Protein AF-A0A1Y5KAC8-F1 (afdb_monomer)

Radius of gyration: 11.36 Å; Cα contacts (8 Å, |Δi|>4): 125; chains: 1; bounding box: 33×23×25 Å

Nearest PDB structures (foldseek):
  1sgo-assembly1_A  TM=5.205E-01  e=1.837E-01  Homo sapiens
  6fdm-assembly2_C  TM=4.940E-01  e=3.565E-01  Homo sapiens
  6fdn-assembly1_A  TM=5.506E-01  e=8.802E-01  Homo sapien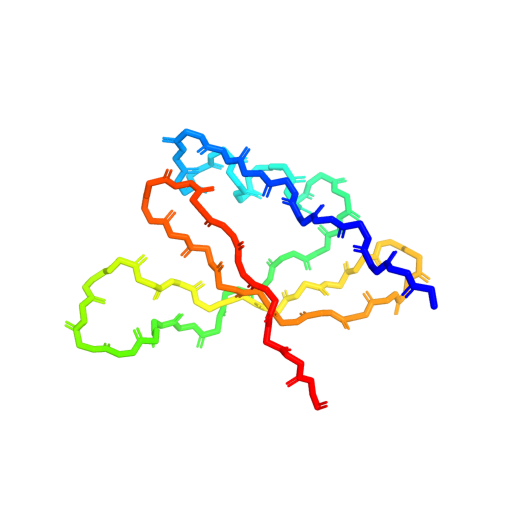s
  7vbt-assembly1_B  TM=5.171E-01  e=7.346E-01  Homo sapiens
  6zxf-assembly1_z  TM=4.470E-01  e=5.435E-01  Homo sapiens

Sequence (65 aa):
MKKKPLPQFSSLNESVEFYSQYGKLEYQGRLGLRAEEYLYKYDVIDGRRMTLVLYEDGRVREIPK

Secondary structure (DSSP, 8-state):
-PPPPPP--SSHHHHHHHHHHHEEEEEEEE-SSSTTEEEEEEEETTS-EEEEEEETTS-EEEE--

Mean predicted aligned error: 4.62 Å

Structure (mmCIF, N/CA/C/O backbone):
data_AF-A0A1Y5KAC8-F1
#
_entry.id   AF-A0A1Y5KAC8-F1
#
loop_
_atom_site.group_PDB
_atom_site.id
_atom_site.type_symbol
_atom_site.label_atom_id
_atom_site.label_alt_id
_atom_site.label_comp_id
_atom_site.label_asym_id
_atom_site.label_entity_id
_atom_site.label_seq_id
_atom_site.pdbx_PDB_ins_code
_atom_site.Cartn_x
_atom_site.Cartn_y
_atom_site.Cartn_z
_atom_site.occupancy
_atom_site.B_iso_or_equiv
_atom_site.auth_seq_id
_atom_site.auth_comp_id
_atom_site.auth_asym_id
_atom_site.auth_atom_id
_atom_site.pdbx_PDB_model_num
ATOM 1 N N . MET A 1 1 ? -22.554 -11.981 -1.195 1.00 45.84 1 MET A N 1
ATOM 2 C CA . MET A 1 1 ? -22.354 -10.530 -1.429 1.00 45.84 1 MET A CA 1
ATOM 3 C C . MET A 1 1 ? -21.173 -10.362 -2.375 1.00 45.84 1 MET A C 1
ATOM 5 O O . MET A 1 1 ? -20.130 -10.940 -2.098 1.00 45.84 1 MET A O 1
ATOM 9 N N . LYS A 1 2 ? -21.317 -9.648 -3.500 1.00 50.28 2 LYS A N 1
ATOM 10 C CA . LYS A 1 2 ? -20.166 -9.338 -4.368 1.00 50.28 2 LYS A CA 1
ATOM 11 C C . LYS A 1 2 ? -19.246 -8.381 -3.599 1.00 50.28 2 LYS A C 1
ATOM 13 O O . LYS A 1 2 ? -19.697 -7.298 -3.228 1.00 50.28 2 LYS A O 1
ATOM 18 N N . LYS A 1 3 ? -18.003 -8.784 -3.303 1.00 65.00 3 LYS A N 1
ATOM 19 C CA . LYS A 1 3 ? -16.993 -7.863 -2.754 1.00 65.00 3 LYS A CA 1
ATOM 20 C C . LYS A 1 3 ? -16.817 -6.721 -3.763 1.00 65.00 3 LYS A C 1
ATOM 22 O O . LYS A 1 3 ? -16.714 -6.985 -4.961 1.00 65.00 3 LYS A O 1
ATOM 27 N N . LYS A 1 4 ? -16.841 -5.467 -3.299 1.00 75.19 4 LYS A N 1
ATOM 28 C CA . LYS A 1 4 ? -16.507 -4.329 -4.166 1.00 75.19 4 LYS A CA 1
ATOM 29 C C . LYS A 1 4 ? -15.064 -4.515 -4.660 1.00 75.19 4 LYS A C 1
ATOM 31 O O . LYS A 1 4 ? -14.235 -4.952 -3.860 1.00 75.19 4 LYS A O 1
ATOM 36 N N . PRO A 1 5 ? -14.771 -4.234 -5.941 1.00 83.88 5 PRO A N 1
ATOM 37 C CA . PRO A 1 5 ? -13.402 -4.287 -6.434 1.00 83.88 5 PRO A CA 1
ATOM 38 C C . PRO A 1 5 ? -12.533 -3.292 -5.659 1.00 83.88 5 PRO A C 1
ATOM 40 O O . PRO A 1 5 ? -13.019 -2.245 -5.224 1.00 83.88 5 PRO A O 1
ATOM 43 N N . LEU A 1 6 ? -11.261 -3.637 -5.469 1.00 89.88 6 LEU A N 1
ATOM 44 C CA . LEU A 1 6 ? -10.296 -2.734 -4.850 1.00 89.88 6 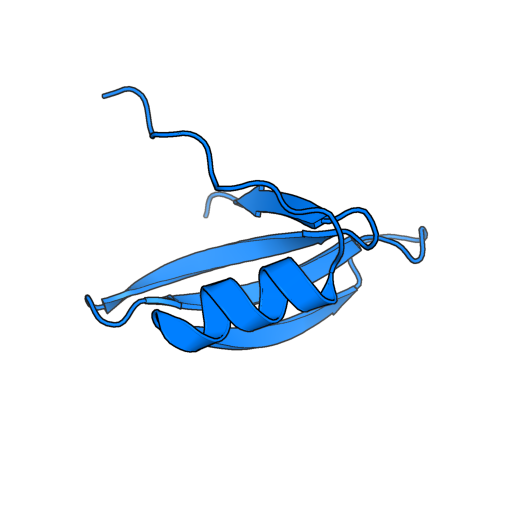LEU A CA 1
ATOM 45 C C . LEU A 1 6 ? -10.022 -1.553 -5.789 1.00 89.88 6 LEU A C 1
ATOM 47 O O . LEU A 1 6 ? -9.974 -1.765 -7.007 1.00 89.88 6 LEU A O 1
ATOM 51 N N . PRO A 1 7 ? -9.808 -0.342 -5.248 1.00 92.31 7 PRO A N 1
ATOM 52 C CA . PRO A 1 7 ? -9.308 0.784 -6.025 1.00 92.31 7 PRO A CA 1
ATOM 53 C C . PRO A 1 7 ? -8.067 0.399 -6.835 1.00 92.31 7 PRO A C 1
ATOM 55 O O . PRO A 1 7 ? -7.252 -0.407 -6.387 1.00 92.31 7 PRO A O 1
ATOM 58 N N . GLN A 1 8 ? -7.957 0.960 -8.033 1.00 94.75 8 GLN A N 1
ATOM 59 C CA . GLN A 1 8 ? -6.779 0.857 -8.889 1.00 94.75 8 GLN A CA 1
ATOM 60 C C . GLN A 1 8 ? -6.233 2.269 -9.093 1.00 94.75 8 GLN A C 1
ATOM 62 O O . GLN A 1 8 ? -7.006 3.231 -9.068 1.00 94.75 8 GLN A O 1
ATOM 67 N N . PHE A 1 9 ? -4.926 2.376 -9.285 1.00 96.31 9 PHE A N 1
ATOM 68 C CA . PHE A 1 9 ? -4.192 3.636 -9.297 1.00 96.31 9 PHE A CA 1
ATOM 69 C C . PHE A 1 9 ? -3.303 3.731 -10.536 1.00 96.31 9 PHE A C 1
ATOM 71 O O . PHE A 1 9 ? -3.232 2.791 -11.327 1.00 96.31 9 PHE A O 1
ATOM 78 N N . SER A 1 10 ? -2.619 4.861 -10.692 1.00 96.25 10 SER A N 1
ATOM 79 C CA . SER A 1 10 ? -1.697 5.112 -11.806 1.00 96.25 10 SER A CA 1
ATOM 80 C C . SER A 1 10 ? -0.257 4.707 -11.485 1.00 96.25 10 SER A C 1
ATOM 82 O O . SER A 1 10 ? 0.583 4.663 -12.381 1.00 96.25 10 SER A O 1
ATOM 84 N N . SER A 1 11 ? 0.059 4.478 -10.205 1.00 96.31 11 SER A N 1
ATOM 85 C CA . SER A 1 11 ? 1.394 4.076 -9.758 1.00 96.31 11 SER A CA 1
ATOM 86 C C . SER A 1 11 ? 1.381 3.370 -8.401 1.00 96.31 11 SER A C 1
ATOM 88 O O . SER A 1 11 ? 0.442 3.523 -7.610 1.00 96.31 11 SER A O 1
ATOM 90 N N . LEU A 1 12 ? 2.470 2.658 -8.094 1.00 94.88 12 LEU A N 1
ATOM 91 C CA . LEU A 1 12 ? 2.715 2.104 -6.758 1.00 94.88 12 LEU A CA 1
ATOM 92 C C . LEU A 1 12 ? 2.622 3.179 -5.668 1.00 94.88 12 LEU A C 1
ATOM 94 O O . LEU A 1 12 ? 1.941 2.961 -4.669 1.00 94.88 12 LEU A O 1
ATOM 98 N N . ASN A 1 13 ? 3.256 4.340 -5.865 1.00 96.31 13 ASN A N 1
ATOM 99 C CA . ASN A 1 13 ? 3.270 5.412 -4.864 1.00 96.31 13 ASN A CA 1
ATOM 100 C C . ASN A 1 13 ? 1.858 5.891 -4.524 1.00 96.31 13 ASN A C 1
ATOM 102 O O . ASN A 1 13 ? 1.518 5.982 -3.349 1.00 96.31 13 ASN A O 1
ATOM 106 N N . GLU A 1 14 ? 1.018 6.107 -5.536 1.00 97.12 14 GLU A N 1
ATOM 107 C C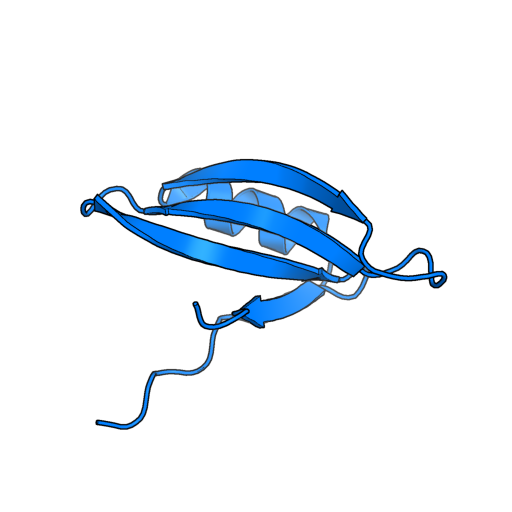A . GLU A 1 14 ? -0.370 6.534 -5.336 1.00 97.12 14 GLU A CA 1
ATOM 108 C C . GLU A 1 14 ? -1.168 5.490 -4.534 1.00 97.12 14 GLU A C 1
ATOM 110 O O . GLU A 1 14 ? -1.891 5.831 -3.596 1.00 97.12 14 GLU A O 1
ATOM 115 N N . SER A 1 15 ? -0.976 4.201 -4.836 1.00 95.69 15 SER A N 1
ATOM 116 C CA . SER A 1 15 ? -1.627 3.123 -4.083 1.00 95.69 15 SER A CA 1
ATOM 117 C C . SER A 1 15 ? -1.154 3.055 -2.623 1.00 95.69 15 SER A C 1
ATOM 119 O O . 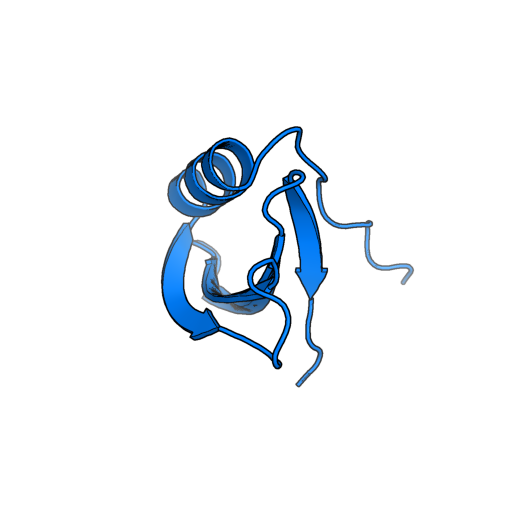SER A 1 15 ? -1.968 2.889 -1.711 1.00 95.69 15 SER A O 1
ATOM 121 N N . VAL A 1 16 ? 0.149 3.236 -2.377 1.00 95.75 16 VAL A N 1
ATOM 122 C CA . VAL A 1 16 ? 0.743 3.237 -1.032 1.00 95.75 16 VAL A CA 1
ATOM 123 C C . VAL A 1 16 ? 0.251 4.433 -0.222 1.00 95.75 16 VAL A C 1
ATOM 125 O O . VAL A 1 16 ? -0.146 4.256 0.933 1.00 95.75 16 VAL A O 1
ATOM 128 N N . GLU A 1 17 ? 0.242 5.628 -0.816 1.00 96.06 17 GLU A N 1
ATOM 129 C CA . GLU A 1 17 ? -0.272 6.848 -0.190 1.00 96.06 17 GLU A CA 1
ATOM 130 C C . GLU A 1 17 ? -1.741 6.686 0.197 1.00 96.06 17 GLU A C 1
ATOM 132 O O . GLU A 1 17 ? -2.090 6.922 1.356 1.00 96.06 17 GLU A O 1
ATOM 137 N N . PHE A 1 18 ? -2.581 6.199 -0.722 1.00 95.00 18 PHE A N 1
ATOM 138 C CA . PHE A 1 18 ? -3.993 5.955 -0.445 1.00 95.00 18 PHE A CA 1
ATOM 139 C C . PHE A 1 18 ? -4.177 5.005 0.743 1.00 95.00 18 PHE A C 1
ATOM 141 O O . PHE A 1 18 ? -4.829 5.360 1.723 1.00 95.00 18 PHE A O 1
ATOM 148 N N . TYR A 1 19 ? -3.590 3.805 0.714 1.00 93.88 19 TYR A N 1
ATOM 149 C CA . TYR A 1 19 ? -3.815 2.837 1.794 1.00 93.88 19 TYR A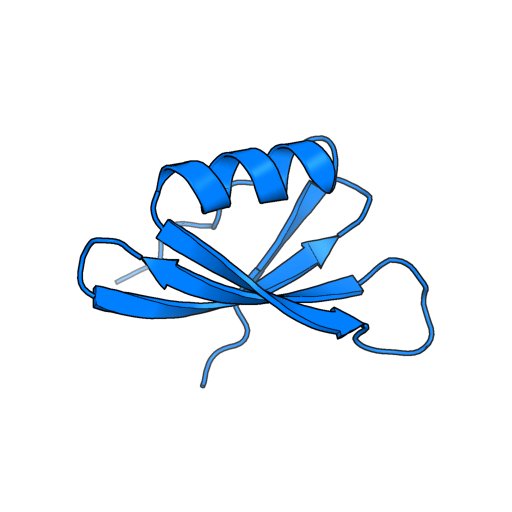 CA 1
ATOM 150 C C . TYR A 1 19 ? -3.232 3.289 3.136 1.00 93.88 19 TYR A C 1
ATOM 152 O O . TYR A 1 19 ? -3.831 3.004 4.175 1.00 93.88 19 TYR A O 1
ATOM 160 N N . SER A 1 20 ? -2.128 4.040 3.125 1.00 93.69 20 SER A N 1
ATOM 161 C CA . SER A 1 20 ? -1.519 4.592 4.343 1.00 93.69 20 SER A CA 1
ATOM 162 C C . SER A 1 20 ? -2.374 5.677 5.010 1.00 93.69 20 SER A C 1
ATOM 164 O O . SER A 1 20 ? -2.229 5.911 6.207 1.00 93.69 20 SER A O 1
ATOM 166 N N . GLN A 1 21 ? -3.290 6.324 4.277 1.00 93.38 21 GLN A N 1
ATOM 167 C CA . GLN A 1 21 ? -4.244 7.282 4.855 1.00 93.38 21 GLN A CA 1
ATOM 168 C C . GLN A 1 21 ? -5.369 6.597 5.644 1.00 93.38 21 GLN A C 1
ATOM 170 O O . GLN A 1 21 ? -5.851 7.144 6.634 1.00 93.38 21 GLN A O 1
ATOM 175 N N . TYR A 1 22 ? -5.796 5.403 5.219 1.00 90.19 22 TYR A N 1
ATOM 176 C CA . TYR A 1 22 ? -6.967 4.709 5.782 1.00 90.19 22 TYR A CA 1
ATOM 177 C C . TYR A 1 22 ? -6.609 3.528 6.697 1.00 90.19 22 TYR A C 1
ATOM 179 O O . TYR A 1 22 ? -7.491 2.816 7.187 1.00 90.19 22 TYR A O 1
ATOM 187 N N . GLY A 1 23 ? -5.320 3.281 6.919 1.00 91.88 23 GLY A N 1
ATOM 188 C CA . GLY A 1 23 ? -4.837 2.220 7.793 1.00 91.88 23 GLY A CA 1
ATOM 189 C C . GLY A 1 23 ? -3.317 2.137 7.830 1.00 91.88 23 GLY A C 1
ATOM 190 O O . GLY A 1 23 ? -2.610 2.974 7.277 1.00 91.88 23 GLY A O 1
ATOM 191 N N . LYS A 1 24 ? -2.805 1.103 8.492 1.00 94.56 24 LYS A N 1
ATOM 192 C CA . LYS A 1 24 ? -1.373 0.821 8.559 1.00 94.56 24 LYS A CA 1
ATOM 193 C C . LYS A 1 24 ? -0.996 -0.148 7.445 1.00 94.56 24 LYS A C 1
ATOM 195 O O . LYS A 1 24 ? -1.445 -1.293 7.439 1.00 94.56 24 LYS A O 1
ATOM 200 N N . LEU A 1 25 ? -0.142 0.303 6.533 1.00 95.06 25 LEU A N 1
ATOM 201 C CA . LEU A 1 25 ? 0.421 -0.514 5.465 1.00 95.06 25 LEU A CA 1
ATOM 202 C C . LEU A 1 25 ? 1.851 -0.941 5.840 1.00 95.06 25 LEU A C 1
ATOM 204 O O . LEU A 1 25 ? 2.712 -0.103 6.091 1.00 95.06 25 LEU A O 1
ATOM 208 N N . GLU A 1 26 ? 2.109 -2.245 5.908 1.00 96.00 26 GLU A N 1
ATOM 209 C CA . GLU A 1 26 ? 3.395 -2.816 6.319 1.00 96.00 26 GLU A CA 1
ATOM 210 C C . GLU A 1 26 ? 3.966 -3.677 5.193 1.00 96.00 26 GLU A C 1
ATOM 212 O O . GLU A 1 26 ? 3.398 -4.709 4.834 1.00 96.00 26 GLU A O 1
ATOM 217 N N . TYR A 1 27 ? 5.093 -3.254 4.625 1.00 94.62 27 TYR A N 1
ATOM 218 C CA . TYR A 1 27 ? 5.769 -3.984 3.555 1.00 94.62 27 TYR A CA 1
ATOM 219 C C . TYR A 1 27 ? 6.321 -5.322 4.064 1.00 94.62 27 TYR A C 1
ATOM 221 O O . TYR A 1 27 ? 6.998 -5.362 5.089 1.00 94.62 27 TYR A O 1
ATOM 229 N N . GLN A 1 28 ? 6.025 -6.414 3.358 1.00 94.06 28 GLN A N 1
ATOM 230 C CA . GLN A 1 28 ? 6.439 -7.777 3.725 1.00 94.06 28 GLN A CA 1
ATOM 231 C C . GLN A 1 28 ? 7.469 -8.372 2.750 1.00 94.06 28 GLN A C 1
ATOM 233 O O . GLN A 1 28 ? 8.036 -9.424 3.035 1.00 94.06 28 GLN A O 1
ATOM 238 N N . GLY A 1 29 ? 7.713 -7.730 1.604 1.00 92.38 29 GLY A N 1
ATOM 239 C CA . GLY A 1 29 ? 8.654 -8.203 0.586 1.00 92.38 29 GLY A CA 1
ATOM 240 C C . GLY A 1 29 ? 8.088 -8.137 -0.832 1.00 92.38 29 GLY A C 1
ATOM 241 O O . GLY A 1 29 ? 7.009 -7.597 -1.061 1.00 92.38 29 GLY A O 1
ATOM 242 N N . ARG A 1 30 ? 8.816 -8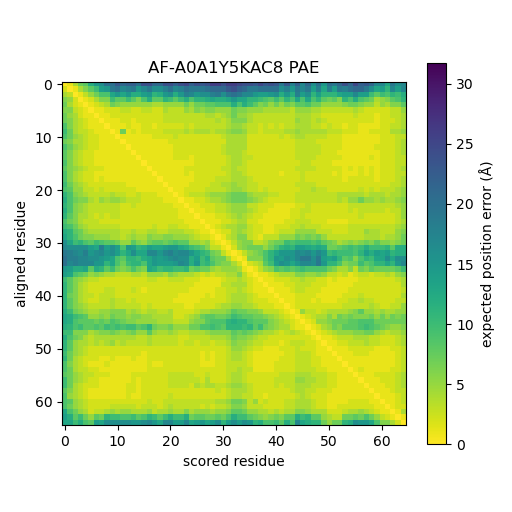.707 -1.796 1.00 90.94 30 ARG A N 1
ATOM 243 C CA . ARG A 1 30 ? 8.362 -8.850 -3.189 1.00 90.94 30 ARG A CA 1
ATOM 244 C C . ARG A 1 30 ? 7.839 -10.257 -3.450 1.00 90.94 30 ARG A C 1
ATOM 246 O O . ARG A 1 30 ? 8.386 -11.224 -2.918 1.00 90.94 30 ARG A O 1
ATOM 253 N N . LEU A 1 31 ? 6.801 -10.368 -4.276 1.00 82.38 31 LEU A N 1
ATOM 254 C CA . LEU A 1 31 ? 6.275 -11.655 -4.731 1.00 82.38 31 LEU A CA 1
ATOM 255 C C . LEU A 1 31 ? 6.814 -11.979 -6.129 1.00 82.38 31 LEU A C 1
ATOM 257 O O . LEU A 1 31 ? 6.624 -11.244 -7.087 1.00 82.38 31 LEU A O 1
ATOM 261 N N . GLY A 1 32 ? 7.495 -13.117 -6.250 1.00 70.81 32 GLY A N 1
ATOM 262 C CA . GLY A 1 32 ? 7.966 -13.628 -7.536 1.00 70.81 32 GLY A CA 1
ATOM 263 C C . GLY A 1 32 ? 9.273 -13.018 -8.053 1.00 70.81 32 GLY A C 1
ATOM 264 O O . GLY A 1 32 ? 9.970 -12.267 -7.378 1.00 70.81 32 GLY A O 1
ATOM 265 N N . LEU A 1 33 ? 9.629 -13.431 -9.274 1.00 66.81 33 LEU A N 1
ATOM 266 C CA . LEU A 1 33 ? 10.872 -13.052 -9.962 1.00 66.81 33 LEU A CA 1
ATOM 267 C C . LEU A 1 33 ? 10.752 -11.739 -10.749 1.00 66.81 33 LEU A C 1
ATOM 269 O O . LEU A 1 33 ? 11.763 -11.187 -11.178 1.00 66.81 33 LEU A O 1
ATOM 273 N N . ARG A 1 34 ? 9.526 -11.257 -10.987 1.00 63.00 34 ARG A N 1
ATOM 274 C CA . ARG A 1 34 ? 9.286 -9.994 -11.692 1.00 63.00 34 ARG A CA 1
ATOM 275 C C . ARG A 1 34 ? 9.309 -8.860 -10.676 1.00 63.00 34 ARG A C 1
ATOM 277 O O . ARG A 1 34 ? 8.690 -8.964 -9.625 1.00 63.00 34 ARG A O 1
ATOM 284 N N . ALA A 1 35 ? 10.020 -7.783 -11.000 1.00 66.88 35 ALA A N 1
ATOM 285 C CA . ALA A 1 35 ? 10.278 -6.659 -10.098 1.00 66.88 35 ALA A CA 1
ATOM 286 C C . ALA A 1 35 ? 9.023 -5.859 -9.691 1.00 66.88 35 ALA A C 1
ATOM 288 O O . ALA A 1 35 ? 9.126 -4.944 -8.881 1.00 66.88 35 ALA A O 1
ATOM 289 N N . GLU A 1 36 ? 7.856 -6.222 -10.221 1.00 85.94 36 GLU A N 1
ATOM 290 C CA . GLU A 1 36 ? 6.660 -5.390 -10.217 1.00 85.94 36 GLU A CA 1
ATOM 291 C C . GLU A 1 36 ? 5.648 -5.729 -9.113 1.00 85.94 36 GLU A C 1
ATOM 293 O O . GLU A 1 36 ? 4.692 -4.981 -8.965 1.00 85.94 36 GLU A O 1
ATOM 298 N N . GLU A 1 37 ? 5.805 -6.818 -8.344 1.00 91.31 37 GLU A N 1
ATOM 299 C CA . GLU A 1 37 ? 4.830 -7.211 -7.308 1.00 91.31 37 GLU A CA 1
ATOM 300 C C . GLU A 1 37 ? 5.346 -6.953 -5.883 1.00 91.31 37 GLU A C 1
ATOM 302 O O . GLU A 1 37 ? 6.290 -7.600 -5.414 1.00 91.31 37 GLU A O 1
ATOM 307 N N . TYR A 1 38 ? 4.677 -6.063 -5.149 1.00 93.75 38 TYR A N 1
ATOM 308 C CA . TYR A 1 38 ? 5.047 -5.683 -3.785 1.00 93.75 38 TYR A CA 1
ATOM 309 C C . TYR A 1 38 ? 3.983 -6.147 -2.791 1.00 93.75 38 TYR A C 1
ATOM 311 O O . TYR A 1 38 ? 2.819 -5.752 -2.871 1.00 93.75 38 TYR A O 1
ATOM 319 N N . LEU A 1 39 ? 4.378 -6.996 -1.844 1.00 94.12 39 LEU A N 1
ATOM 320 C CA . LEU A 1 39 ? 3.498 -7.565 -0.832 1.00 94.12 39 LEU A CA 1
ATOM 321 C C . LEU A 1 39 ? 3.419 -6.651 0.388 1.00 94.12 39 LEU A C 1
ATOM 323 O O . LEU A 1 39 ? 4.428 -6.333 1.020 1.00 94.12 39 LEU A O 1
ATOM 327 N N . TYR A 1 40 ? 2.195 -6.315 0.770 1.00 94.31 40 TYR A N 1
ATOM 328 C CA . TYR A 1 40 ? 1.895 -5.531 1.953 1.00 94.31 40 TYR A CA 1
ATOM 329 C C . TYR A 1 40 ? 0.862 -6.229 2.827 1.00 94.31 40 TYR A C 1
ATOM 331 O O . TYR A 1 40 ? -0.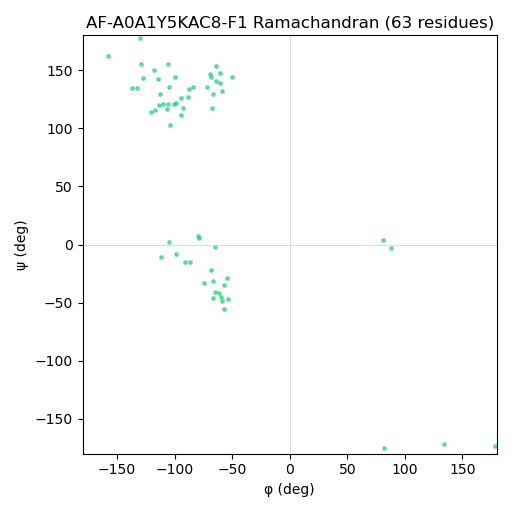105 -6.837 2.362 1.00 94.31 40 TYR A O 1
ATOM 339 N N . LYS A 1 41 ? 1.047 -6.094 4.133 1.00 94.38 41 LYS A N 1
ATOM 340 C CA . LYS A 1 41 ? 0.025 -6.364 5.133 1.00 94.38 41 LYS A CA 1
ATOM 341 C C . LYS A 1 41 ? -0.671 -5.047 5.454 1.00 94.38 41 LYS A C 1
ATOM 343 O O . LYS A 1 41 ? -0.011 -4.067 5.783 1.00 94.38 41 LYS A O 1
ATOM 348 N N . TYR A 1 42 ? -1.989 -5.027 5.336 1.00 94.31 42 TYR A N 1
ATOM 349 C CA . TYR A 1 42 ? -2.799 -3.833 5.511 1.00 94.31 42 TYR A CA 1
ATOM 350 C C . TYR A 1 42 ? -3.758 -4.003 6.689 1.00 94.31 42 TYR A C 1
ATOM 352 O O . TYR A 1 42 ? -4.642 -4.859 6.650 1.00 94.31 42 TYR A O 1
ATOM 360 N N . ASP A 1 43 ? -3.570 -3.190 7.724 1.00 93.19 43 ASP A N 1
ATOM 361 C CA . ASP A 1 43 ? -4.426 -3.124 8.908 1.00 93.19 43 ASP A CA 1
ATOM 362 C C . ASP A 1 43 ? -5.304 -1.865 8.813 1.00 93.19 43 ASP A C 1
ATOM 364 O O . ASP A 1 43 ? -4.837 -0.746 9.033 1.00 93.19 43 ASP A O 1
ATOM 368 N N . VAL A 1 44 ? -6.574 -2.044 8.450 1.00 88.81 44 VAL A N 1
ATOM 369 C CA . VAL A 1 44 ? -7.574 -0.973 8.324 1.00 88.81 44 VAL A CA 1
ATOM 370 C C . VAL A 1 44 ? -7.911 -0.421 9.712 1.00 88.81 44 VAL A C 1
ATOM 372 O O . VAL A 1 44 ? -7.956 -1.171 10.688 1.00 88.81 44 VAL A O 1
ATOM 375 N N . ILE A 1 45 ? -8.215 0.879 9.805 1.00 83.06 45 ILE A N 1
ATOM 376 C CA . ILE A 1 45 ? -8.610 1.544 11.066 1.00 83.06 45 ILE A CA 1
ATOM 377 C C . ILE A 1 45 ? -9.795 0.848 11.766 1.00 83.06 45 ILE A C 1
ATOM 379 O O . ILE A 1 45 ? -9.880 0.858 12.990 1.00 83.06 45 ILE A O 1
ATOM 383 N N . ASP A 1 46 ? -10.684 0.195 11.017 1.00 84.12 46 ASP A N 1
ATOM 384 C CA . ASP A 1 46 ? -11.826 -0.552 11.563 1.00 84.12 46 ASP A CA 1
ATOM 385 C C . ASP A 1 46 ? -11.482 -1.958 12.099 1.00 84.12 46 ASP A C 1
ATOM 387 O O . ASP A 1 46 ? -12.375 -2.731 12.450 1.00 84.12 46 ASP A O 1
ATOM 391 N N . GLY A 1 47 ? -10.193 -2.301 12.156 1.00 82.88 47 GLY A N 1
ATOM 392 C CA . GLY A 1 47 ? -9.686 -3.565 12.683 1.00 82.88 47 GLY A CA 1
ATOM 393 C C . GLY A 1 47 ? -9.613 -4.699 11.659 1.00 82.88 47 GLY A C 1
ATOM 394 O O . GLY A 1 47 ? -9.123 -5.784 11.992 1.00 82.88 47 GLY A O 1
ATOM 395 N N . ARG A 1 48 ? -10.057 -4.491 10.412 1.00 87.62 48 ARG A N 1
ATOM 396 C CA . ARG A 1 48 ? -9.895 -5.492 9.348 1.00 87.62 48 ARG A CA 1
ATOM 397 C C . ARG A 1 48 ? -8.438 -5.581 8.904 1.00 87.62 48 ARG A C 1
ATOM 399 O O . ARG A 1 48 ? -7.784 -4.574 8.663 1.00 87.62 48 ARG A O 1
ATOM 406 N N . ARG A 1 49 ? -7.949 -6.810 8.736 1.00 91.31 49 ARG A N 1
ATOM 407 C CA . ARG A 1 49 ? -6.603 -7.099 8.228 1.00 91.31 49 ARG A CA 1
ATOM 408 C C . ARG A 1 49 ? -6.689 -7.769 6.867 1.00 91.31 49 ARG A C 1
ATOM 410 O O . ARG A 1 49 ? -7.392 -8.768 6.714 1.00 91.31 49 ARG A O 1
ATOM 417 N N . MET A 1 50 ? -5.942 -7.245 5.907 1.00 91.62 50 MET A N 1
ATOM 418 C CA . MET A 1 50 ? -5.865 -7.741 4.536 1.00 91.62 50 MET A CA 1
ATOM 419 C C . MET A 1 50 ? -4.407 -7.936 4.126 1.00 91.62 50 MET A C 1
ATOM 421 O O . MET A 1 50 ? -3.501 -7.291 4.654 1.00 91.62 50 MET A O 1
ATOM 425 N N . THR A 1 51 ? -4.180 -8.814 3.159 1.00 93.50 51 THR A N 1
ATOM 426 C CA . THR A 1 51 ? -2.891 -8.933 2.478 1.00 93.50 51 THR A CA 1
ATOM 427 C C . THR A 1 51 ? -3.074 -8.429 1.056 1.00 93.50 51 THR A C 1
ATOM 429 O O . THR A 1 51 ? -3.924 -8.938 0.325 1.00 93.50 51 THR A O 1
ATOM 432 N N . LEU A 1 52 ? -2.314 -7.402 0.688 1.00 94.12 52 LEU A N 1
ATOM 433 C CA . LEU A 1 52 ? -2.400 -6.729 -0.601 1.00 94.12 52 LEU A CA 1
ATOM 434 C C . LEU A 1 52 ? -1.115 -6.946 -1.396 1.00 94.12 52 LEU A C 1
ATOM 436 O O . LEU A 1 52 ? -0.019 -6.928 -0.842 1.00 94.12 52 LEU A O 1
ATOM 440 N N . VAL A 1 53 ? -1.259 -7.107 -2.704 1.00 94.38 53 VAL A N 1
ATOM 441 C CA . VAL A 1 53 ? -0.180 -6.949 -3.675 1.00 94.38 53 VAL A CA 1
ATOM 442 C C . VAL A 1 53 ? -0.416 -5.636 -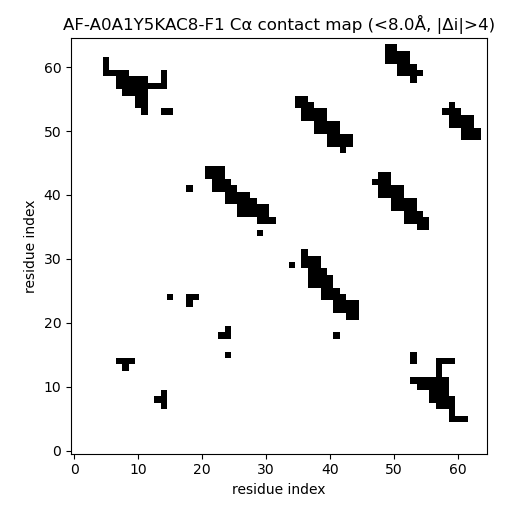4.396 1.00 94.38 53 VAL A C 1
ATOM 444 O O . VAL A 1 53 ? -1.479 -5.453 -4.997 1.00 94.38 53 VAL A O 1
ATOM 447 N N . LEU A 1 54 ? 0.559 -4.741 -4.309 1.00 94.88 54 LEU A N 1
ATOM 448 C CA . LEU A 1 54 ? 0.589 -3.472 -5.024 1.00 94.88 54 LEU A CA 1
ATOM 449 C C . LEU A 1 54 ? 1.593 -3.589 -6.171 1.00 94.88 54 LEU A C 1
ATOM 451 O O . LEU A 1 54 ? 2.677 -4.147 -5.987 1.00 94.88 54 LEU A O 1
ATOM 455 N N . TYR A 1 55 ? 1.212 -3.098 -7.344 1.00 94.75 55 TYR A N 1
ATOM 456 C CA . TYR A 1 55 ? 2.014 -3.181 -8.560 1.00 94.75 55 TYR A CA 1
ATOM 457 C C . TYR A 1 55 ? 2.635 -1.822 -8.911 1.0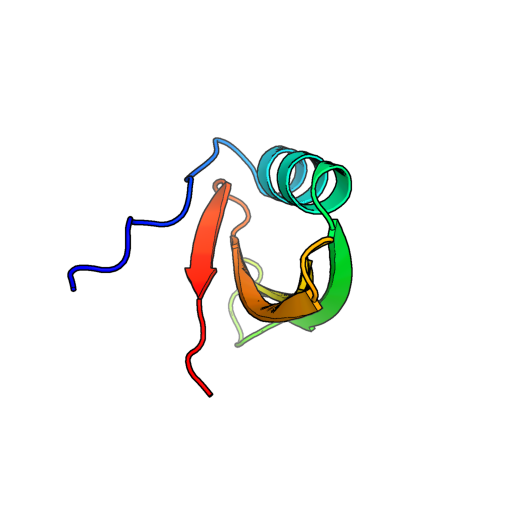0 94.75 55 TYR A C 1
ATOM 459 O O . TYR A 1 55 ? 2.086 -0.783 -8.541 1.00 94.75 55 TYR A O 1
ATOM 467 N N . GLU A 1 56 ? 3.752 -1.801 -9.654 1.00 93.56 56 GLU A N 1
ATOM 468 C CA . GLU A 1 56 ? 4.371 -0.537 -10.119 1.00 93.56 56 GLU A CA 1
ATOM 469 C C . GLU A 1 56 ? 3.414 0.323 -10.945 1.00 93.56 56 GLU A C 1
ATOM 471 O O . GLU A 1 56 ? 3.412 1.545 -10.807 1.00 93.56 56 GLU A O 1
ATOM 476 N N . ASP A 1 57 ? 2.552 -0.327 -11.725 1.00 93.81 57 ASP A N 1
ATOM 477 C CA . ASP A 1 57 ? 1.523 0.300 -12.557 1.00 93.81 57 ASP A CA 1
ATOM 478 C C . ASP A 1 57 ? 0.266 0.741 -11.785 1.00 93.81 57 ASP A C 1
ATOM 480 O O . ASP A 1 57 ? -0.707 1.175 -12.394 1.00 93.81 57 ASP A O 1
ATOM 484 N N . GLY A 1 58 ? 0.264 0.623 -10.453 1.00 93.56 58 GLY A N 1
ATOM 485 C CA . GLY A 1 58 ? -0.849 1.031 -9.597 1.00 93.56 58 GLY A CA 1
ATOM 486 C C . GLY A 1 58 ? -1.999 0.029 -9.515 1.00 93.56 58 GLY A C 1
ATOM 487 O O . GLY A 1 58 ? -2.993 0.297 -8.827 1.00 93.56 58 GLY A O 1
ATOM 488 N N . ARG A 1 59 ? -1.887 -1.150 -10.142 1.00 94.12 59 ARG A N 1
ATOM 489 C CA . ARG A 1 59 ? -2.844 -2.231 -9.888 1.00 94.12 59 ARG A CA 1
ATOM 490 C C . ARG A 1 59 ? -2.767 -2.710 -8.442 1.00 94.12 59 ARG A C 1
ATOM 492 O O . ARG A 1 59 ? -1.726 -2.639 -7.786 1.00 94.12 59 ARG A O 1
ATOM 499 N N . VAL A 1 60 ? -3.883 -3.245 -7.955 1.00 94.44 60 VAL A N 1
ATOM 500 C CA . VAL A 1 60 ? -4.006 -3.769 -6.589 1.00 94.44 60 VAL A CA 1
ATOM 501 C C . VAL A 1 60 ? -4.764 -5.087 -6.574 1.00 94.44 60 VAL A C 1
ATOM 503 O O . VAL A 1 60 ? -5.837 -5.206 -7.173 1.00 94.44 60 VAL A O 1
ATOM 506 N N . ARG A 1 61 ? -4.239 -6.063 -5.826 1.00 92.06 61 ARG A N 1
ATOM 507 C CA . ARG A 1 61 ? -4.844 -7.389 -5.636 1.00 92.06 61 ARG A CA 1
ATOM 508 C C . ARG A 1 61 ? -4.866 -7.786 -4.159 1.00 92.06 61 ARG A C 1
ATOM 510 O O . ARG A 1 61 ? -3.858 -7.671 -3.479 1.00 92.06 61 ARG A O 1
ATOM 517 N N . GLU A 1 62 ? -5.989 -8.313 -3.673 1.00 92.00 62 GLU A N 1
ATOM 518 C CA . GLU A 1 62 ? -6.071 -8.973 -2.357 1.00 92.00 62 GLU A CA 1
ATOM 519 C C . GLU A 1 62 ? -5.637 -10.439 -2.490 1.00 92.00 62 GLU A C 1
ATOM 521 O O . GLU A 1 62 ? -6.070 -11.137 -3.410 1.00 92.00 62 GLU A O 1
ATOM 526 N N . ILE A 1 63 ? -4.814 -10.912 -1.554 1.00 86.88 63 ILE A N 1
ATOM 527 C CA . ILE A 1 63 ? -4.550 -12.339 -1.358 1.00 86.88 63 ILE A CA 1
ATOM 528 C C . ILE A 1 63 ? -5.505 -12.829 -0.263 1.00 86.88 63 ILE A C 1
ATOM 530 O O . ILE A 1 63 ? -5.360 -12.409 0.889 1.00 86.88 63 ILE A O 1
ATOM 534 N N . PRO A 1 64 ? -6.497 -13.677 -0.591 1.00 76.12 64 PRO A N 1
ATOM 535 C CA . PRO A 1 64 ? -7.355 -14.272 0.423 1.00 76.12 64 PRO A CA 1
ATOM 536 C C . PRO A 1 64 ? -6.532 -15.181 1.343 1.00 76.12 64 PRO A C 1
ATOM 538 O O . PRO A 1 64 ? -5.631 -15.886 0.888 1.00 76.12 64 PRO A O 1
ATOM 541 N N . LYS A 1 65 ? -6.850 -15.128 2.638 1.00 62.41 65 LYS A N 1
ATOM 542 C CA . LYS A 1 65 ? -6.347 -16.064 3.647 1.00 62.41 65 LYS A CA 1
ATOM 543 C C . LYS A 1 65 ? -7.082 -17.395 3.590 1.00 62.41 65 LYS A C 1
ATOM 545 O O . LYS A 1 65 ? -8.299 -17.364 3.297 1.00 62.41 65 LYS A O 1
#

Solvent-accessible surface area (backbone atoms only — not comparable to full-atom values): 3780 Å² total; per-residue (Å²): 131,87,77,77,80,70,77,69,41,83,22,35,65,57,44,52,55,55,49,49,74,59,24,51,66,42,82,75,50,70,55,78,91,56,97,47,36,38,32,29,40,36,41,35,76,89,70,52,74,48,38,37,36,41,22,58,65,7,46,56,43,76,56,85,130

Foldseek 3Di:
DPDDDDDFDQALVVLVVVLVVFFDWAWDAADDDDPFWTWIWGQGPVRDIWIWTAGGRRDIDTDDD

pLDDT: mean 88.13, std 11.35, range [45.84, 97.12]